Protein AF-A0A942BPC9-F1 (afdb_monomer_lite)

Foldseek 3Di:
DDDPDDCQWDDPDPDTAGACVVQVVVQWACLPQHPRHQAPPRRDGGGNHGDPVVVVVVVD

Structure (mmCIF, N/CA/C/O backbone):
data_AF-A0A942BPC9-F1
#
_entry.id   AF-A0A942BPC9-F1
#
loop_
_atom_site.group_PDB
_atom_site.id
_atom_site.type_symbol
_atom_site.label_atom_id
_atom_site.label_alt_id
_atom_site.label_comp_id
_atom_site.label_asym_id
_atom_site.label_entity_id
_atom_site.label_seq_id
_atom_site.pdbx_PDB_ins_code
_atom_site.Cartn_x
_atom_site.Cartn_y
_atom_site.Cartn_z
_atom_site.occupancy
_atom_site.B_iso_or_equiv
_atom_site.auth_seq_id
_atom_site.auth_comp_id
_atom_site.auth_asym_id
_atom_site.auth_atom_id
_atom_site.pdbx_PDB_model_num
ATOM 1 N N . MET A 1 1 ? 0.115 -17.980 -18.364 1.00 48.66 1 MET A N 1
ATOM 2 C CA . MET A 1 1 ? 0.016 -16.506 -18.401 1.00 48.66 1 MET A CA 1
ATOM 3 C C . MET A 1 1 ? -1.190 -16.173 -17.549 1.00 48.66 1 MET A C 1
ATOM 5 O O . MET A 1 1 ? -2.252 -16.636 -17.937 1.00 48.66 1 MET A O 1
ATOM 9 N N . PRO A 1 2 ? -1.058 -15.566 -16.359 1.00 48.06 2 PRO A N 1
ATOM 10 C CA . PRO A 1 2 ? -2.228 -15.344 -15.521 1.00 48.06 2 PRO A CA 1
ATOM 11 C C . PRO A 1 2 ? -3.192 -14.398 -16.240 1.00 48.06 2 PRO A C 1
ATOM 13 O O . PRO A 1 2 ? -2.805 -13.331 -16.718 1.00 48.06 2 PRO A O 1
ATOM 16 N N . GLU A 1 3 ? -4.419 -14.876 -16.379 1.00 54.00 3 GLU A N 1
ATOM 17 C CA . GLU A 1 3 ? -5.538 -14.235 -17.051 1.00 54.00 3 GLU A CA 1
ATOM 18 C C . GLU A 1 3 ? -6.024 -13.055 -16.198 1.00 54.00 3 GLU A C 1
ATOM 20 O O . GLU A 1 3 ? -6.008 -13.109 -14.968 1.00 54.00 3 GLU A O 1
ATOM 25 N N . ALA A 1 4 ? -6.367 -11.947 -16.852 1.00 52.75 4 ALA A N 1
ATOM 26 C CA . ALA A 1 4 ? -6.754 -10.695 -16.216 1.00 52.75 4 ALA A CA 1
ATOM 27 C C . ALA A 1 4 ? -7.887 -10.905 -15.192 1.00 52.75 4 ALA A C 1
ATOM 29 O O . ALA A 1 4 ? -9.031 -11.136 -15.569 1.00 52.75 4 ALA A O 1
ATOM 30 N N . GLY A 1 5 ? -7.563 -10.812 -13.901 1.00 47.56 5 GLY A N 1
ATOM 31 C CA . GLY A 1 5 ? -8.548 -10.942 -12.825 1.00 47.56 5 GLY A CA 1
ATOM 32 C C . GLY A 1 5 ? -8.103 -10.335 -11.497 1.00 47.56 5 GLY A C 1
ATOM 33 O O . GLY A 1 5 ? -8.864 -9.599 -10.886 1.00 47.56 5 GLY A O 1
ATOM 34 N N . GLU A 1 6 ? -6.846 -10.527 -11.087 1.00 54.31 6 GLU A N 1
ATOM 35 C CA . GLU A 1 6 ? -6.370 -10.110 -9.753 1.00 54.31 6 GLU A CA 1
ATOM 36 C C . GLU A 1 6 ? -4.966 -9.483 -9.800 1.00 54.31 6 GLU A C 1
ATOM 38 O O . GLU A 1 6 ? -4.034 -9.882 -9.102 1.00 54.31 6 GLU A O 1
ATOM 43 N N . ALA A 1 7 ? -4.768 -8.472 -10.649 1.00 60.72 7 ALA A N 1
ATOM 44 C CA . ALA A 1 7 ? -3.504 -7.737 -10.689 1.00 60.72 7 ALA A CA 1
ATOM 45 C C . ALA A 1 7 ? -3.421 -6.731 -9.525 1.00 60.72 7 ALA A C 1
ATOM 47 O O . ALA A 1 7 ? -3.602 -5.526 -9.684 1.00 60.72 7 ALA A O 1
ATOM 48 N N . LEU A 1 8 ? -3.095 -7.222 -8.327 1.00 72.25 8 LEU A N 1
ATOM 49 C CA . LEU A 1 8 ? -2.750 -6.406 -7.152 1.00 72.25 8 LEU A CA 1
ATOM 50 C C . LEU A 1 8 ? -1.389 -5.678 -7.313 1.00 72.25 8 LEU A C 1
ATOM 52 O O . LEU A 1 8 ? -0.827 -5.131 -6.369 1.00 72.25 8 LEU A O 1
ATOM 56 N N . GLY A 1 9 ? -0.811 -5.688 -8.506 1.00 76.44 9 GLY A N 1
ATOM 57 C CA . GLY A 1 9 ? 0.486 -5.115 -8.818 1.00 76.44 9 GLY A CA 1
ATOM 58 C C . GLY A 1 9 ? 0.712 -5.074 -10.322 1.00 76.44 9 GLY A C 1
ATOM 59 O O . GLY A 1 9 ? 0.024 -5.761 -11.076 1.00 76.44 9 GLY A O 1
ATOM 60 N N . TYR A 1 10 ? 1.671 -4.262 -10.750 1.00 81.88 10 TYR A N 1
ATOM 61 C CA . TYR A 1 10 ? 2.128 -4.191 -12.133 1.00 81.88 10 TYR A CA 1
ATOM 62 C C . TYR A 1 10 ? 3.655 -4.260 -12.194 1.00 81.88 10 TYR A C 1
ATOM 64 O O . TYR A 1 10 ? 4.347 -3.906 -11.239 1.00 81.88 10 TYR A O 1
ATOM 72 N N . TRP A 1 11 ? 4.187 -4.727 -13.322 1.00 81.56 11 TRP A N 1
ATOM 73 C CA . TRP A 1 11 ? 5.623 -4.685 -13.588 1.00 81.56 11 TRP A CA 1
ATOM 74 C C . TRP A 1 11 ? 6.007 -3.300 -14.112 1.00 81.56 11 TRP A C 1
ATOM 76 O O . TRP A 1 11 ? 5.563 -2.892 -15.183 1.00 81.56 11 TRP A O 1
ATOM 86 N N . ASP A 1 12 ? 6.839 -2.587 -13.358 1.00 81.19 12 ASP A N 1
ATOM 87 C CA . ASP A 1 12 ? 7.520 -1.364 -13.780 1.00 81.19 12 ASP A CA 1
ATOM 88 C C . ASP A 1 12 ? 8.952 -1.744 -14.175 1.00 81.19 12 ASP A C 1
ATOM 90 O O . ASP A 1 12 ? 9.873 -1.786 -13.353 1.00 81.19 12 ASP A O 1
ATOM 94 N N . GLY A 1 13 ? 9.114 -2.156 -15.434 1.00 85.25 13 GLY A N 1
ATOM 95 C CA . GLY A 1 13 ? 10.370 -2.714 -15.931 1.00 85.25 13 GLY A CA 1
ATOM 96 C C . GLY A 1 13 ? 10.788 -3.970 -15.143 1.00 85.25 13 GLY A C 1
ATOM 97 O O . GLY A 1 13 ? 10.029 -4.938 -15.117 1.00 85.25 13 GLY A O 1
ATOM 98 N N . PRO A 1 14 ? 11.976 -3.994 -14.505 1.00 85.62 14 PRO A N 1
ATOM 99 C CA . PRO A 1 14 ? 12.452 -5.145 -13.736 1.00 85.62 14 PRO A CA 1
ATOM 100 C C . PRO A 1 14 ? 11.881 -5.215 -12.310 1.00 85.62 14 PRO A C 1
ATOM 102 O O . PRO A 1 14 ? 12.219 -6.136 -11.566 1.00 85.62 14 PRO A O 1
ATOM 105 N N . TYR A 1 15 ? 11.057 -4.249 -11.894 1.00 79.06 15 TYR A N 1
ATOM 106 C CA . TYR A 1 15 ? 10.527 -4.178 -10.537 1.00 79.06 15 TYR A CA 1
ATOM 107 C C . TYR A 1 15 ? 9.027 -4.462 -10.512 1.00 79.06 15 TYR A C 1
ATOM 109 O O . TYR A 1 15 ? 8.251 -3.879 -11.264 1.00 79.06 15 TYR A O 1
ATOM 117 N N . TRP A 1 16 ? 8.601 -5.326 -9.592 1.00 82.06 16 TRP A N 1
ATOM 118 C CA . TRP A 1 16 ? 7.184 -5.535 -9.315 1.00 82.06 16 TRP A CA 1
ATOM 119 C C . TRP A 1 16 ? 6.672 -4.461 -8.352 1.00 82.06 16 TRP A C 1
ATOM 121 O O . TRP A 1 16 ? 7.125 -4.357 -7.207 1.00 82.06 16 TRP A O 1
ATOM 131 N N . VAL A 1 17 ? 5.722 -3.654 -8.814 1.00 80.50 17 VAL A N 1
ATOM 132 C CA . VAL A 1 17 ? 5.096 -2.582 -8.041 1.00 80.50 17 VAL A CA 1
ATOM 133 C C . VAL A 1 17 ? 3.751 -3.065 -7.524 1.00 80.50 17 VAL A C 1
ATOM 135 O O . VAL A 1 17 ? 2.806 -3.253 -8.283 1.00 80.50 17 VAL A O 1
ATOM 138 N N . PHE A 1 18 ? 3.654 -3.232 -6.207 1.00 83.06 18 PHE A N 1
ATOM 139 C CA . PHE A 1 18 ? 2.391 -3.536 -5.538 1.00 83.06 18 PHE A CA 1
ATOM 140 C C . PHE A 1 18 ? 1.485 -2.301 -5.492 1.00 83.06 18 PHE A C 1
ATOM 142 O O . PHE A 1 18 ? 1.946 -1.189 -5.210 1.00 83.06 18 PHE A O 1
ATOM 149 N N . THR A 1 19 ? 0.192 -2.503 -5.739 1.00 85.44 19 THR A N 1
ATOM 150 C CA . THR A 1 19 ? -0.826 -1.458 -5.618 1.00 85.44 19 THR A CA 1
ATOM 151 C C . THR A 1 19 ? -1.381 -1.386 -4.199 1.00 85.44 19 THR A C 1
ATOM 153 O O . THR A 1 19 ? -1.113 -2.218 -3.328 1.00 85.44 19 THR A O 1
ATOM 156 N N . GLU A 1 20 ? -2.199 -0.366 -3.971 1.00 84.06 20 GLU A N 1
ATOM 157 C CA . GLU A 1 20 ? -2.865 -0.140 -2.698 1.00 84.06 20 GLU A CA 1
ATOM 158 C C . GLU A 1 20 ? -3.790 -1.303 -2.297 1.00 84.06 20 GLU A C 1
ATOM 160 O O . GLU A 1 20 ? -3.798 -1.719 -1.139 1.00 84.06 20 GLU A O 1
ATOM 165 N N . ALA A 1 21 ? -4.476 -1.905 -3.273 1.00 81.62 21 ALA A N 1
ATOM 166 C CA . ALA A 1 21 ? -5.334 -3.069 -3.070 1.00 81.62 21 ALA A CA 1
ATOM 167 C C . ALA A 1 21 ? -4.565 -4.275 -2.506 1.00 81.62 21 ALA A C 1
ATOM 169 O O . ALA A 1 21 ? -5.077 -4.978 -1.638 1.00 81.62 21 ALA A O 1
ATOM 170 N N . HIS A 1 22 ? -3.309 -4.485 -2.926 1.00 84.56 22 HIS A N 1
ATOM 171 C CA . HIS A 1 22 ? -2.476 -5.560 -2.377 1.00 84.56 22 HIS A CA 1
ATOM 172 C C . HIS A 1 22 ? -2.234 -5.379 -0.884 1.00 84.56 22 HIS A C 1
ATOM 174 O O . HIS A 1 22 ? -2.316 -6.316 -0.094 1.00 84.56 22 HIS A O 1
ATOM 180 N N . HIS A 1 23 ? -1.908 -4.150 -0.495 1.00 81.62 23 HIS A N 1
ATOM 181 C CA . HIS A 1 23 ? -1.641 -3.805 0.889 1.00 81.62 23 HIS A CA 1
ATOM 182 C C . HIS A 1 23 ? -2.913 -3.857 1.742 1.00 81.62 23 HIS A C 1
ATOM 184 O O . HIS A 1 23 ? -2.830 -4.311 2.882 1.00 81.62 23 HIS A O 1
ATOM 190 N N . LEU A 1 24 ? -4.068 -3.478 1.183 1.00 81.25 24 LEU A N 1
ATOM 191 C CA . LEU A 1 24 ? -5.377 -3.643 1.820 1.00 81.25 24 LEU A CA 1
ATOM 192 C C . LEU A 1 24 ? -5.716 -5.116 2.058 1.00 81.25 24 LEU A C 1
ATOM 194 O O . LEU A 1 24 ? -6.064 -5.474 3.177 1.00 81.25 24 LEU A O 1
ATOM 198 N N . GLN A 1 25 ? -5.528 -5.982 1.057 1.00 82.12 25 GLN A N 1
ATOM 199 C CA . GLN A 1 25 ? -5.769 -7.423 1.194 1.00 82.12 25 GLN A CA 1
ATOM 200 C C . GLN A 1 25 ? -4.824 -8.066 2.224 1.00 82.12 25 GLN A C 1
ATOM 202 O O . GLN A 1 25 ? -5.221 -8.951 2.976 1.00 82.12 25 GLN A O 1
ATOM 207 N N . ARG A 1 26 ? -3.581 -7.575 2.316 1.00 81.38 26 ARG A N 1
ATOM 208 C CA . ARG A 1 26 ? -2.629 -7.955 3.373 1.00 81.38 26 ARG A CA 1
ATOM 209 C C . ARG A 1 26 ? -3.030 -7.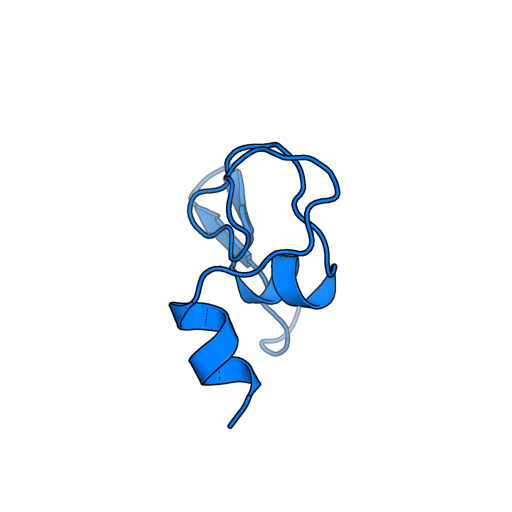463 4.764 1.00 81.38 26 ARG A C 1
ATOM 211 O O . ARG A 1 26 ? -2.523 -7.992 5.748 1.00 81.38 26 ARG A O 1
ATOM 218 N N . GLY A 1 27 ? -3.816 -6.391 4.839 1.00 84.12 27 GLY A N 1
ATOM 219 C CA . GLY A 1 27 ? -4.250 -5.751 6.078 1.00 84.12 27 GLY A CA 1
ATOM 220 C C . GLY A 1 27 ? -3.147 -5.070 6.893 1.00 84.12 27 GLY A C 1
ATOM 221 O O . GLY A 1 27 ? -3.423 -4.651 8.008 1.00 84.12 27 GLY A O 1
ATOM 222 N N . ALA A 1 28 ? -1.908 -4.959 6.391 1.00 85.19 28 ALA A N 1
ATOM 223 C CA . ALA A 1 28 ? -0.799 -4.376 7.153 1.00 85.19 28 ALA A CA 1
ATOM 224 C C . ALA A 1 28 ? 0.327 -3.791 6.287 1.00 85.19 28 ALA A C 1
ATOM 226 O O . ALA A 1 28 ? 0.792 -4.401 5.311 1.00 85.19 28 ALA A O 1
ATOM 227 N N . CYS A 1 29 ? 0.863 -2.654 6.737 1.00 85.00 29 CYS A N 1
ATOM 228 C CA . CYS A 1 29 ? 2.025 -1.988 6.160 1.00 85.00 29 CYS A CA 1
ATOM 229 C C . CYS A 1 29 ? 3.286 -2.863 6.244 1.00 85.00 29 CYS A C 1
ATOM 231 O O . CYS A 1 29 ? 3.606 -3.469 7.271 1.00 85.00 29 CYS A O 1
ATOM 233 N N . CYS A 1 30 ? 4.030 -2.928 5.141 1.00 81.06 30 CYS A N 1
ATOM 234 C CA . CYS A 1 30 ? 5.250 -3.725 5.010 1.00 81.06 30 CYS A CA 1
ATOM 235 C C . CYS A 1 30 ? 6.508 -3.047 5.582 1.00 81.06 30 CYS A C 1
ATOM 237 O O . CYS A 1 30 ? 7.529 -3.712 5.725 1.00 81.06 30 CYS A O 1
ATOM 239 N N . GLY A 1 31 ? 6.460 -1.751 5.910 1.00 79.56 31 GLY A N 1
ATOM 240 C CA . GLY A 1 31 ? 7.622 -1.012 6.418 1.00 79.56 31 GLY A CA 1
ATOM 241 C C . GLY A 1 31 ? 8.592 -0.496 5.344 1.00 79.56 31 GLY A C 1
ATOM 242 O O . GLY A 1 31 ? 9.530 0.216 5.668 1.00 79.56 31 GLY A O 1
ATOM 243 N N . ASN A 1 32 ? 8.346 -0.777 4.059 1.00 76.56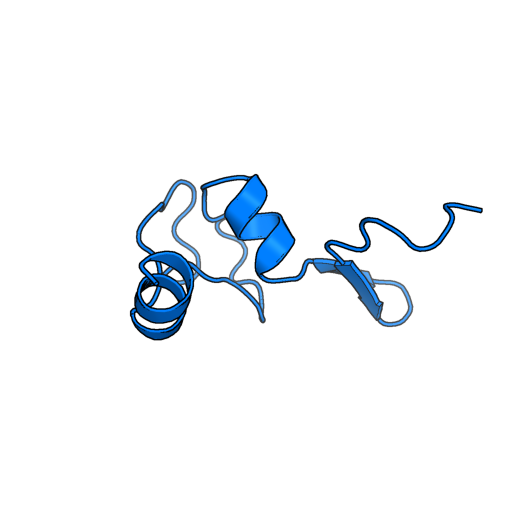 32 ASN A N 1
ATOM 244 C CA . ASN A 1 32 ? 9.274 -0.462 2.959 1.00 76.56 32 ASN A CA 1
ATOM 245 C C . ASN A 1 32 ? 9.008 0.878 2.249 1.00 76.56 32 ASN A C 1
ATOM 247 O O . ASN A 1 32 ? 9.511 1.115 1.154 1.00 76.56 32 ASN A O 1
ATOM 251 N N . ARG A 1 33 ? 8.191 1.754 2.849 1.00 75.00 33 ARG A N 1
ATOM 252 C CA . ARG A 1 33 ? 7.844 3.081 2.302 1.00 75.00 33 ARG A CA 1
ATOM 253 C C . ARG A 1 33 ? 7.354 3.033 0.839 1.00 75.00 33 ARG A C 1
ATOM 255 O O . ARG A 1 33 ? 7.740 3.857 0.013 1.00 75.00 33 ARG A O 1
ATOM 262 N N . CYS A 1 34 ? 6.495 2.059 0.528 1.00 78.19 34 CYS A N 1
ATOM 263 C CA . CYS A 1 34 ? 5.936 1.846 -0.809 1.00 78.19 34 CYS A CA 1
ATOM 264 C C . CYS A 1 34 ? 5.197 3.092 -1.330 1.00 78.19 34 CYS A C 1
ATOM 266 O O . CYS A 1 34 ? 4.494 3.766 -0.575 1.00 78.19 34 CYS A O 1
ATOM 268 N N . ARG A 1 35 ? 5.320 3.379 -2.635 1.00 74.75 35 ARG A N 1
ATOM 269 C CA . ARG A 1 35 ? 4.695 4.556 -3.276 1.00 74.75 35 ARG A CA 1
ATOM 270 C C . ARG A 1 35 ? 3.166 4.556 -3.163 1.00 74.75 35 ARG A C 1
ATOM 272 O O . ARG A 1 35 ? 2.578 5.601 -2.906 1.00 74.75 35 ARG A O 1
ATOM 279 N N . HIS A 1 36 ? 2.548 3.382 -3.261 1.00 81.50 36 HIS A N 1
ATOM 280 C CA . HIS A 1 36 ? 1.097 3.193 -3.167 1.00 81.50 36 HIS A CA 1
ATOM 281 C C . HIS A 1 36 ? 0.653 2.645 -1.803 1.00 81.50 36 HIS A C 1
ATOM 283 O O . HIS A 1 36 ? -0.306 1.886 -1.730 1.00 81.50 36 HIS A O 1
ATOM 289 N N . CYS A 1 37 ? 1.364 2.967 -0.715 1.00 83.50 37 CYS A N 1
ATOM 290 C CA . CYS A 1 37 ? 1.004 2.453 0.607 1.00 83.50 37 CYS A CA 1
ATOM 291 C C . CYS A 1 37 ? -0.306 3.095 1.119 1.00 83.50 37 CYS A C 1
ATOM 293 O O . CYS A 1 37 ? -0.300 4.304 1.349 1.00 83.50 37 CYS A O 1
ATOM 295 N N . PR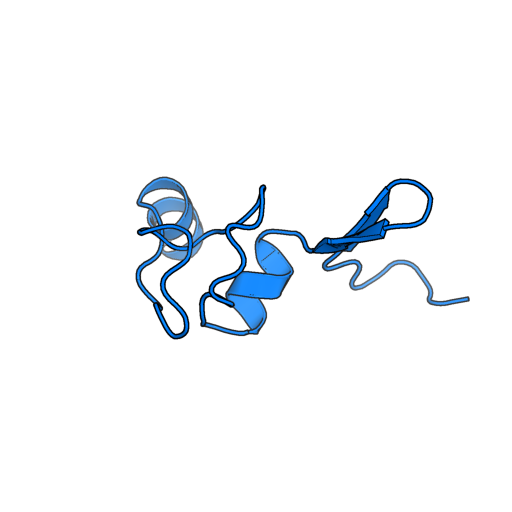O A 1 38 ? -1.384 2.317 1.358 1.00 84.56 38 PRO A N 1
ATOM 296 C CA . PRO A 1 38 ? -2.636 2.820 1.931 1.00 84.56 38 PRO A CA 1
ATOM 297 C C . PRO A 1 38 ? -2.522 3.182 3.405 1.00 84.56 38 PRO A C 1
ATOM 299 O O . PRO A 1 38 ? -3.469 3.719 3.966 1.00 84.56 38 PRO A O 1
ATOM 302 N N . PHE A 1 39 ? -1.413 2.828 4.048 1.00 86.19 39 PHE A N 1
ATOM 303 C CA . PHE A 1 39 ? -1.239 2.978 5.481 1.00 86.19 39 PHE A CA 1
ATOM 304 C C . PHE A 1 39 ? -0.381 4.197 5.803 1.00 86.19 39 PHE A C 1
ATOM 306 O O . PHE A 1 39 ? 0.634 4.456 5.145 1.00 86.19 39 PHE A O 1
ATOM 313 N N . GLU A 1 40 ? -0.764 4.907 6.854 1.00 80.69 40 GLU A N 1
ATOM 314 C CA . GLU A 1 40 ? -0.045 6.052 7.389 1.00 80.69 40 GLU A CA 1
ATOM 315 C C . GLU A 1 40 ? 0.122 5.875 8.908 1.00 80.69 40 GLU A C 1
ATOM 317 O O . GLU A 1 40 ? -0.861 5.579 9.585 1.00 80.69 40 GLU A O 1
ATOM 322 N N . PRO A 1 41 ? 1.337 6.009 9.478 1.00 77.25 41 PRO A N 1
ATOM 323 C CA . PRO A 1 41 ? 2.583 6.499 8.880 1.00 77.25 41 PRO A CA 1
ATOM 324 C C . PRO A 1 41 ? 3.279 5.512 7.923 1.00 77.25 41 PRO A C 1
ATOM 326 O O . PRO A 1 41 ? 3.384 4.304 8.160 1.00 77.25 41 PRO A O 1
ATOM 329 N N . LYS A 1 42 ? 3.819 6.058 6.824 1.00 69.06 42 LYS A N 1
ATOM 330 C CA . LYS A 1 42 ? 4.580 5.300 5.817 1.00 69.06 42 LYS A CA 1
ATOM 331 C C . LYS A 1 42 ? 5.845 4.720 6.465 1.00 69.06 42 LYS A C 1
ATOM 333 O O . LYS A 1 42 ? 6.561 5.441 7.147 1.00 69.06 42 LYS A O 1
ATOM 338 N N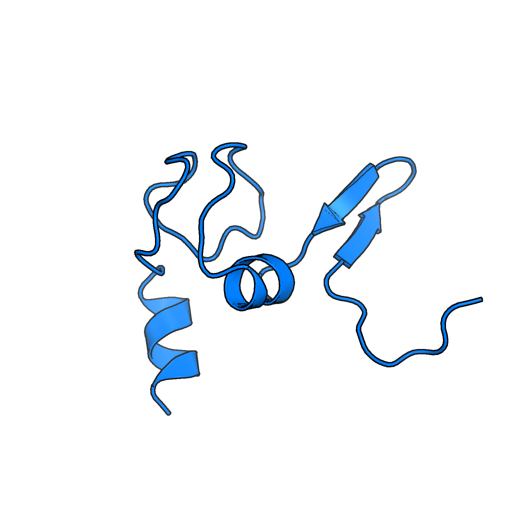 . ALA A 1 43 ? 6.149 3.450 6.185 1.00 71.06 43 ALA A N 1
ATOM 339 C CA . ALA A 1 43 ? 7.286 2.691 6.739 1.00 71.06 43 ALA A CA 1
ATOM 340 C C . ALA A 1 43 ? 7.142 2.141 8.177 1.00 71.06 43 ALA A C 1
ATOM 342 O O . ALA A 1 43 ? 8.106 1.600 8.713 1.00 71.06 43 ALA A O 1
ATOM 343 N N . LEU A 1 44 ? 5.944 2.148 8.769 1.00 79.69 44 LEU A N 1
ATOM 344 C CA . LEU A 1 44 ? 5.700 1.432 10.025 1.00 79.69 44 LEU A CA 1
ATOM 345 C C . LEU A 1 44 ? 5.263 -0.020 9.758 1.00 79.69 44 LEU A C 1
ATOM 347 O O . LEU A 1 44 ? 4.124 -0.280 9.376 1.00 79.69 44 LEU A O 1
ATOM 351 N N . LYS A 1 45 ? 6.173 -0.986 9.931 1.00 78.75 45 LYS A N 1
ATOM 352 C CA . LYS A 1 45 ? 5.885 -2.417 9.726 1.00 78.75 45 LYS A CA 1
ATOM 353 C C . LYS A 1 45 ? 4.801 -2.887 10.708 1.00 78.75 45 LYS A C 1
ATOM 355 O O . LYS A 1 45 ? 4.976 -2.755 11.912 1.00 78.75 45 LYS A O 1
ATOM 360 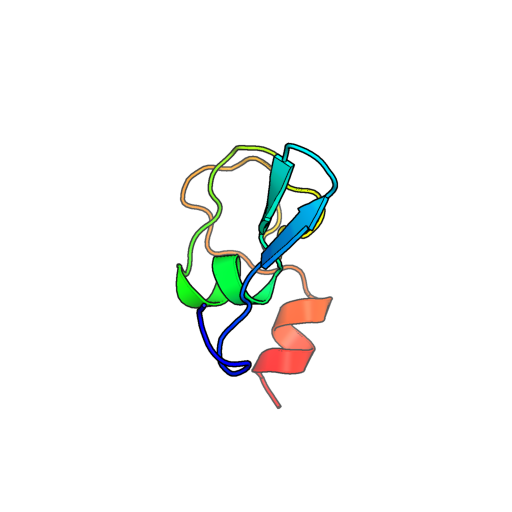N N . GLY A 1 46 ? 3.703 -3.445 10.193 1.00 79.38 46 GLY A N 1
ATOM 361 C CA . GLY A 1 46 ? 2.564 -3.892 11.009 1.00 79.38 46 GLY A CA 1
ATOM 362 C C . GLY A 1 46 ? 1.522 -2.811 11.302 1.00 79.38 46 GLY A C 1
ATOM 363 O O . GLY A 1 46 ? 0.583 -3.060 12.049 1.00 79.38 46 GLY A O 1
ATOM 364 N N . CYS A 1 47 ? 1.655 -1.622 10.711 1.00 79.44 47 CYS A N 1
ATOM 365 C CA . CYS A 1 47 ? 0.635 -0.591 10.832 1.00 79.44 47 CYS A CA 1
ATOM 366 C C . CYS A 1 47 ? -0.602 -0.942 9.998 1.00 79.44 47 CYS A C 1
ATOM 368 O O . CYS A 1 47 ? -0.481 -1.215 8.802 1.00 79.44 47 CYS A O 1
ATOM 370 N N . THR A 1 48 ? -1.769 -0.906 10.633 1.00 81.44 48 THR A N 1
ATOM 371 C CA . THR A 1 48 ? -3.088 -1.087 10.009 1.00 81.44 48 THR A CA 1
ATOM 372 C C . THR A 1 48 ? -3.858 0.230 9.880 1.00 81.44 48 THR A C 1
ATOM 374 O O . THR A 1 48 ? -4.984 0.239 9.391 1.00 81.44 48 THR A O 1
ATOM 377 N N . ALA A 1 49 ? -3.258 1.353 10.292 1.00 83.88 49 ALA A N 1
ATOM 378 C CA . ALA A 1 49 ? -3.871 2.670 10.194 1.00 83.88 49 ALA A CA 1
ATOM 379 C C . ALA A 1 49 ? -3.870 3.132 8.735 1.00 83.88 49 ALA A C 1
ATOM 381 O O . ALA A 1 49 ? -2.819 3.404 8.154 1.00 83.88 49 ALA A O 1
ATOM 382 N N . LEU A 1 50 ? -5.053 3.149 8.128 1.00 82.75 50 LEU A N 1
ATOM 383 C CA . LEU A 1 50 ? -5.258 3.606 6.761 1.00 82.75 50 LEU A CA 1
ATOM 384 C C . LEU A 1 50 ? -5.223 5.137 6.701 1.00 82.75 50 LEU A C 1
ATOM 386 O O . LEU A 1 50 ? -5.669 5.813 7.626 1.00 82.75 50 LEU A O 1
ATOM 390 N N . ARG A 1 51 ? -4.720 5.692 5.595 1.00 82.56 51 ARG A N 1
ATOM 391 C CA . ARG A 1 51 ? -4.889 7.122 5.297 1.00 82.56 51 ARG A CA 1
ATOM 392 C C . ARG A 1 51 ? -6.383 7.458 5.153 1.00 82.56 51 ARG A C 1
ATOM 394 O O . ARG A 1 51 ? -7.127 6.619 4.639 1.00 82.56 51 ARG A O 1
ATOM 401 N N . PRO A 1 52 ? -6.810 8.677 5.529 1.00 81.62 52 PRO A N 1
ATOM 402 C CA . PRO A 1 52 ? -8.220 9.080 5.519 1.00 81.62 52 PRO A CA 1
ATOM 403 C C . PRO A 1 52 ? -8.896 8.866 4.157 1.00 81.62 52 PRO A C 1
ATOM 405 O O . PRO A 1 52 ? -9.974 8.287 4.116 1.00 81.62 52 PRO A O 1
ATOM 408 N N . ASP A 1 53 ? -8.204 9.175 3.053 1.00 82.38 53 ASP A N 1
ATOM 409 C CA . ASP A 1 53 ? -8.686 8.938 1.677 1.00 82.38 53 ASP A CA 1
ATOM 410 C C . ASP A 1 53 ? -9.118 7.482 1.424 1.00 82.38 53 ASP A C 1
ATOM 412 O O . ASP A 1 53 ? -10.095 7.206 0.736 1.00 82.38 53 ASP A O 1
ATOM 416 N N . VAL A 1 54 ? -8.404 6.521 2.011 1.00 80.75 54 VAL A N 1
ATOM 417 C CA . VAL A 1 54 ? -8.686 5.094 1.825 1.00 80.75 54 VAL A CA 1
ATOM 418 C C . VAL A 1 54 ? -9.818 4.643 2.741 1.00 80.75 54 VAL A C 1
ATOM 420 O O . VAL A 1 54 ? -10.632 3.815 2.336 1.00 80.75 54 VAL A O 1
ATOM 423 N N . ILE A 1 55 ? -9.901 5.201 3.952 1.00 81.75 55 ILE A N 1
ATOM 424 C CA . ILE A 1 55 ? -10.987 4.928 4.901 1.00 81.75 55 ILE A CA 1
ATOM 425 C C . ILE A 1 55 ? -12.326 5.350 4.296 1.00 81.75 55 ILE A C 1
ATOM 427 O O . ILE A 1 55 ? -13.247 4.538 4.271 1.00 81.75 55 ILE A O 1
ATOM 431 N N . GLU A 1 56 ? -12.418 6.565 3.750 1.00 80.94 56 GLU A N 1
ATOM 432 C CA . GLU A 1 56 ? -13.659 7.088 3.159 1.00 80.94 56 GLU A CA 1
ATOM 433 C C . GLU A 1 56 ? -14.183 6.200 2.024 1.00 80.94 56 GLU A C 1
ATOM 435 O O . GLU A 1 56 ? -15.378 5.945 1.932 1.00 80.94 56 GLU A O 1
ATOM 440 N N . ARG A 1 57 ? -13.285 5.649 1.201 1.00 76.44 57 ARG A N 1
ATOM 441 C CA . ARG A 1 57 ? -13.647 4.745 0.097 1.00 76.44 57 ARG A CA 1
ATOM 442 C C . ARG A 1 57 ? -14.017 3.331 0.543 1.00 76.44 57 ARG A C 1
ATOM 444 O O . ARG A 1 57 ? -14.650 2.615 -0.221 1.00 76.44 57 ARG A O 1
ATOM 451 N N . THR A 1 58 ? -13.562 2.901 1.719 1.00 70.62 58 THR A N 1
ATOM 452 C CA . THR A 1 58 ? -13.821 1.544 2.236 1.00 70.62 58 THR A CA 1
ATOM 453 C C . THR A 1 58 ? -15.033 1.513 3.175 1.00 70.62 58 THR A C 1
ATOM 455 O O . THR A 1 58 ? -15.587 0.448 3.419 1.00 70.62 58 THR A O 1
ATOM 458 N N . ALA A 1 59 ? -15.441 2.666 3.714 1.00 68.12 59 ALA A N 1
ATOM 459 C CA . ALA A 1 59 ? -16.572 2.813 4.630 1.00 68.12 59 ALA A CA 1
ATOM 460 C C . ALA A 1 59 ? -17.924 3.102 3.936 1.00 68.12 59 ALA A C 1
ATOM 462 O O . ALA A 1 59 ? -18.920 3.271 4.640 1.00 68.12 59 ALA A O 1
ATOM 463 N N . GLY A 1 60 ? -17.953 3.187 2.599 1.00 50.19 60 GLY A N 1
ATOM 464 C CA . GLY A 1 60 ? -19.150 3.440 1.783 1.00 50.19 60 GLY A CA 1
ATOM 465 C C . GLY A 1 60 ? -19.776 2.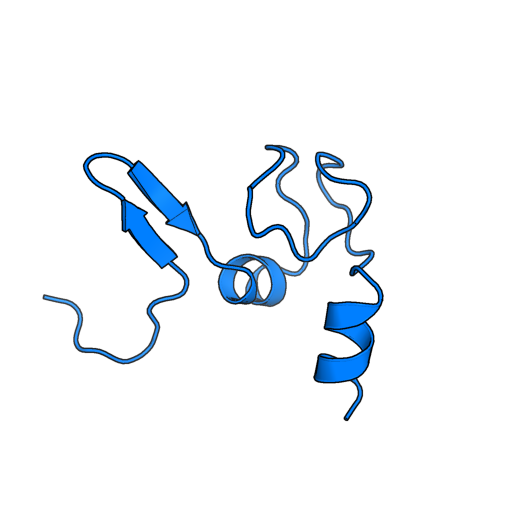180 1.204 1.00 50.19 60 GLY A C 1
ATOM 466 O O . GLY A 1 60 ? -19.009 1.291 0.774 1.00 50.19 60 GLY A O 1
#

pLDDT: mean 76.52, std 10.49, range [47.56, 86.19]

Sequence (60 aa):
MPEAGEALGYWDGPYWVFTEAHHLQRGACCGNRCRHCPFEPKALKGCTALRPDVIERTAG

Secondary structure (DSSP, 8-state):
---SS--SEEEETTEEEE-HHHHHHHTS--SS--TT--BSSTT-TT---B-HHHHHHH--

Radius of gyration: 12.34 Å; chains: 1; bounding box: 32×26×29 Å